Protein AF-A0A9D7MR69-F1 (afdb_monomer_lite)

pLDDT: mean 86.94, std 13.39, range [37.0, 98.44]

Foldseek 3Di:
DVVVVVVVVVVVVVVPPPDPQDDDLPQDDFFAQVCVVVFKNFLDQPPFQGWTWAAQAADPPDPCGPGHTHTDDDPDHTDMDGDRPPDDPDDDDDDDDDDAAQDAAQVWDWDDFDDPDRPWGAFTWIWHDPVQAIWIWTHHGRPHDTDTDPDGDHHDDDDDD

Structure (mmCIF, N/CA/C/O backbone):
data_AF-A0A9D7MR69-F1
#
_entry.id   AF-A0A9D7MR69-F1
#
loop_
_atom_site.group_PDB
_atom_site.id
_atom_site.type_symbol
_atom_site.label_atom_id
_atom_site.label_alt_id
_atom_site.label_comp_id
_atom_site.label_asym_id
_atom_site.label_entity_id
_atom_site.label_seq_id
_atom_site.pdbx_PDB_ins_code
_atom_site.Cartn_x
_atom_site.Cartn_y
_atom_site.Cartn_z
_atom_site.occupancy
_atom_site.B_iso_or_equiv
_atom_site.auth_seq_id
_atom_site.auth_comp_id
_atom_site.auth_asym_id
_atom_site.auth_atom_id
_atom_site.pdbx_PDB_model_num
ATOM 1 N N . MET A 1 1 ? 2.442 -40.154 -34.071 1.00 62.38 1 MET A N 1
ATOM 2 C CA . MET A 1 1 ? 1.728 -38.881 -34.330 1.00 62.38 1 MET A CA 1
ATOM 3 C C . MET A 1 1 ? 1.047 -38.331 -33.072 1.00 62.38 1 MET A C 1
ATOM 5 O O . MET A 1 1 ? 1.290 -37.181 -32.741 1.00 62.38 1 MET A O 1
ATOM 9 N N . THR A 1 2 ? 0.330 -39.140 -32.283 1.00 61.53 2 THR A N 1
ATOM 10 C CA . THR A 1 2 ? -0.351 -38.720 -31.032 1.00 61.53 2 THR A CA 1
ATOM 11 C C . THR A 1 2 ? 0.563 -38.068 -29.980 1.00 61.53 2 THR A C 1
ATOM 13 O O . THR A 1 2 ? 0.176 -37.097 -29.343 1.00 61.53 2 THR A O 1
ATOM 16 N N . ARG A 1 3 ? 1.810 -38.542 -29.837 1.00 60.47 3 ARG A N 1
ATOM 17 C CA . ARG A 1 3 ? 2.796 -37.980 -28.889 1.00 60.47 3 ARG A CA 1
ATOM 18 C C . ARG A 1 3 ? 3.304 -36.582 -29.273 1.00 60.47 3 ARG A C 1
ATOM 20 O O . ARG A 1 3 ? 3.633 -35.802 -28.393 1.00 60.47 3 ARG A O 1
ATOM 27 N N . ILE A 1 4 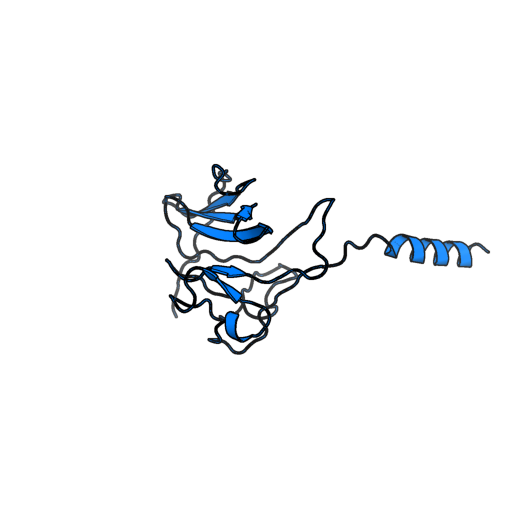? 3.335 -36.263 -30.569 1.00 71.25 4 ILE A N 1
ATOM 28 C CA . ILE A 1 4 ? 3.753 -34.945 -31.079 1.00 71.25 4 ILE A CA 1
ATOM 29 C C . ILE A 1 4 ? 2.615 -33.932 -30.906 1.00 71.25 4 ILE A C 1
ATOM 31 O O . ILE A 1 4 ? 2.862 -32.804 -30.498 1.00 71.25 4 ILE A O 1
ATOM 35 N N . ILE A 1 5 ? 1.364 -34.357 -31.124 1.00 73.62 5 ILE A N 1
ATOM 36 C CA . ILE A 1 5 ? 0.168 -33.529 -30.895 1.00 73.62 5 ILE A CA 1
ATOM 37 C C . ILE A 1 5 ? 0.040 -33.154 -29.411 1.00 73.62 5 ILE A C 1
ATOM 39 O O . ILE A 1 5 ? -0.239 -32.001 -29.101 1.00 73.62 5 ILE A O 1
ATOM 43 N N . LEU A 1 6 ? 0.316 -34.091 -28.494 1.00 66.62 6 LEU A N 1
ATOM 44 C CA . LEU A 1 6 ? 0.280 -33.828 -27.051 1.00 66.62 6 LEU A CA 1
ATOM 45 C C . LEU A 1 6 ? 1.353 -32.811 -26.612 1.00 66.62 6 LEU A C 1
ATOM 47 O O . LEU A 1 6 ? 1.068 -31.936 -25.799 1.00 66.62 6 LEU A O 1
ATOM 51 N N . LEU A 1 7 ? 2.563 -32.884 -27.185 1.00 67.19 7 LEU A N 1
ATOM 52 C CA . LEU A 1 7 ? 3.639 -31.918 -26.924 1.00 67.19 7 LEU A CA 1
ATOM 53 C C . LEU A 1 7 ? 3.315 -30.520 -27.482 1.00 67.19 7 LEU A C 1
ATOM 55 O O . LEU A 1 7 ? 3.587 -29.519 -26.825 1.00 67.19 7 LEU A O 1
ATOM 59 N N . LEU A 1 8 ? 2.706 -30.451 -28.672 1.00 67.44 8 LEU A N 1
ATOM 60 C CA . LEU A 1 8 ? 2.246 -29.194 -29.275 1.00 67.44 8 LEU A CA 1
ATOM 61 C C . LEU A 1 8 ? 1.107 -28.557 -28.469 1.00 67.44 8 LEU A C 1
ATOM 63 O O . LEU A 1 8 ? 1.123 -27.350 -28.257 1.00 67.44 8 LEU A O 1
ATOM 67 N N . MET A 1 9 ? 0.158 -29.348 -27.958 1.00 66.12 9 MET A N 1
ATOM 68 C CA . MET A 1 9 ? -0.896 -28.843 -27.068 1.00 66.12 9 MET A CA 1
ATOM 69 C C . MET A 1 9 ? -0.330 -28.306 -25.745 1.00 66.12 9 MET A C 1
ATOM 71 O O . MET A 1 9 ? -0.799 -27.278 -25.262 1.00 66.12 9 MET A O 1
ATOM 75 N N . LEU A 1 10 ? 0.717 -28.935 -25.198 1.00 63.69 10 LEU A N 1
ATOM 76 C CA . LEU A 1 10 ? 1.398 -28.463 -23.988 1.00 63.69 10 LEU A CA 1
ATOM 77 C C . LEU A 1 10 ? 2.114 -27.113 -24.205 1.00 63.69 10 LEU A C 1
ATOM 79 O O . LEU A 1 10 ? 2.072 -26.261 -23.326 1.00 63.69 10 LEU A O 1
ATOM 83 N N . PHE A 1 11 ? 2.702 -26.888 -25.386 1.00 62.09 11 PHE A N 1
ATOM 84 C CA . PHE A 1 11 ? 3.333 -25.610 -25.765 1.00 62.09 11 PHE A CA 1
ATOM 85 C C . PHE A 1 11 ? 2.329 -24.487 -26.079 1.00 62.09 11 PHE A C 1
ATOM 87 O O . PHE A 1 11 ? 2.648 -23.314 -25.914 1.00 62.09 11 PHE A O 1
ATOM 94 N N . VAL A 1 12 ? 1.114 -24.816 -26.527 1.00 60.12 12 VAL A N 1
ATOM 95 C CA . VAL A 1 12 ? 0.062 -23.813 -26.785 1.00 60.12 12 VAL A CA 1
ATOM 96 C C . VAL A 1 12 ? -0.600 -23.360 -25.476 1.00 60.12 12 VAL A C 1
ATOM 98 O O . VAL A 1 12 ? -0.957 -22.190 -25.345 1.00 60.12 12 VAL A O 1
ATOM 101 N N . LEU A 1 13 ? -0.684 -24.233 -24.466 1.00 55.50 13 LEU A N 1
ATOM 102 C CA . LEU A 1 13 ? -1.231 -23.904 -23.141 1.00 55.50 13 LEU A CA 1
ATOM 103 C C . LEU A 1 13 ? -0.328 -22.980 -22.303 1.00 55.50 13 LEU A C 1
ATOM 105 O O . LEU A 1 13 ? -0.830 -22.283 -21.425 1.00 55.50 13 LEU A O 1
ATOM 109 N N . THR A 1 14 ? 0.979 -22.913 -22.578 1.00 53.38 14 THR A N 1
ATOM 110 C CA . THR A 1 14 ? 1.899 -21.999 -21.871 1.00 53.38 14 THR A CA 1
ATOM 111 C C . THR A 1 14 ? 1.860 -20.561 -22.398 1.00 53.38 14 THR A C 1
ATOM 113 O O . THR A 1 14 ? 2.446 -19.676 -21.782 1.00 53.38 14 THR A O 1
ATOM 116 N N . SER A 1 15 ? 1.140 -20.293 -23.495 1.00 51.12 15 SER A N 1
ATOM 117 C CA . SER A 1 15 ? 1.087 -18.968 -24.139 1.00 51.12 15 SER A CA 1
ATOM 118 C C . SER A 1 15 ? 0.065 -17.982 -23.538 1.00 51.12 15 SER A C 1
ATOM 120 O O . SER A 1 15 ? -0.105 -16.883 -24.060 1.00 51.12 15 SER A O 1
ATOM 122 N N . GLN A 1 16 ? -0.596 -18.335 -22.426 1.00 49.22 16 GLN A N 1
ATOM 123 C CA . GLN A 1 16 ? -1.534 -17.458 -21.700 1.00 49.22 16 GLN A CA 1
ATOM 124 C C . GLN A 1 16 ? -1.125 -17.154 -20.250 1.00 49.22 16 GLN A C 1
ATOM 126 O O . GLN A 1 16 ? -1.960 -16.750 -19.438 1.00 49.22 16 GLN A O 1
ATOM 131 N N . SER A 1 17 ? 0.153 -17.286 -19.891 1.00 53.03 17 SER A N 1
ATOM 132 C CA . SER A 1 17 ? 0.626 -16.661 -18.656 1.00 53.03 17 SER A CA 1
ATOM 133 C C . SER A 1 17 ? 0.541 -15.138 -18.816 1.00 53.03 17 SER A C 1
ATOM 135 O O . SER A 1 17 ? 1.245 -14.537 -19.627 1.00 53.03 17 SER A O 1
ATOM 137 N N . LYS A 1 18 ? -0.341 -14.480 -18.049 1.00 57.72 18 LYS A N 1
ATOM 138 C CA . LYS A 1 18 ? -0.217 -13.032 -17.851 1.00 57.72 18 LYS A CA 1
ATOM 139 C C . LYS A 1 18 ? 1.146 -12.808 -17.201 1.00 57.72 18 LYS A C 1
ATOM 141 O O . LYS A 1 18 ? 1.349 -13.229 -16.067 1.00 57.72 18 LYS A O 1
ATOM 146 N N . SER A 1 19 ? 2.080 -12.219 -17.946 1.00 72.31 19 SER A N 1
ATOM 147 C CA . SER A 1 19 ? 3.408 -11.888 -17.433 1.00 72.31 19 SER A CA 1
ATOM 148 C C . SER A 1 19 ? 3.253 -11.063 -16.163 1.00 72.31 19 SER A C 1
ATOM 150 O O . SER A 1 19 ? 2.504 -10.085 -16.155 1.00 72.31 19 SER A O 1
ATOM 152 N N . GLN A 1 20 ? 3.961 -11.438 -15.101 1.00 86.06 20 GLN A N 1
ATOM 153 C CA . GLN A 1 20 ? 4.199 -10.523 -13.996 1.00 86.06 20 GLN A CA 1
ATOM 154 C C . GLN A 1 20 ? 4.915 -9.302 -14.587 1.00 86.06 20 GLN A C 1
ATOM 156 O O . GLN A 1 20 ? 5.986 -9.435 -15.172 1.00 86.06 20 GLN A O 1
ATOM 161 N N . ILE A 1 21 ? 4.263 -8.141 -14.542 1.00 88.62 21 ILE A N 1
ATOM 162 C CA . ILE A 1 21 ? 4.791 -6.893 -15.123 1.00 88.62 21 ILE A CA 1
ATOM 163 C C . ILE A 1 21 ? 5.508 -6.030 -14.085 1.00 88.62 21 ILE A C 1
ATOM 165 O O . ILE A 1 21 ? 6.219 -5.098 -14.441 1.00 88.62 21 ILE A O 1
ATOM 169 N N . PHE A 1 22 ? 5.297 -6.330 -12.804 1.00 90.88 22 PHE A N 1
ATOM 170 C CA . PHE A 1 22 ? 5.919 -5.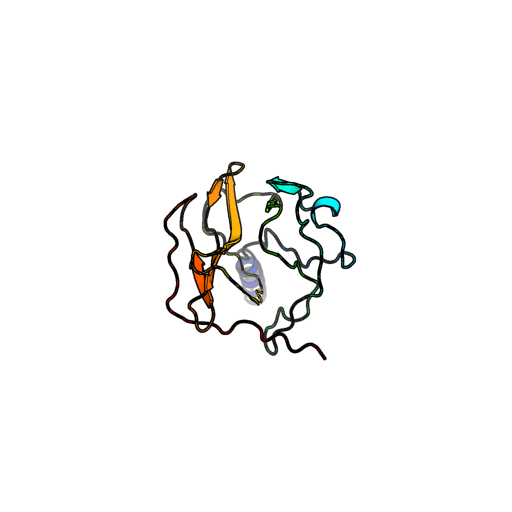652 -11.681 1.00 90.88 22 PHE A CA 1
ATOM 171 C C . PHE A 1 22 ? 6.004 -6.610 -10.489 1.00 90.88 22 PHE A C 1
ATOM 173 O O . PHE A 1 22 ? 5.059 -7.359 -10.225 1.00 90.88 22 PHE A O 1
ATOM 180 N N . SER A 1 23 ? 7.134 -6.582 -9.789 1.00 92.44 23 SER A N 1
ATOM 181 C CA . SER A 1 23 ? 7.354 -7.261 -8.513 1.00 92.44 23 SER A CA 1
ATOM 182 C C . SER A 1 23 ? 8.328 -6.429 -7.700 1.00 92.44 23 SER A C 1
ATOM 184 O O . SER A 1 23 ? 9.275 -5.886 -8.265 1.00 92.44 23 SER A O 1
ATOM 186 N N . GLU A 1 24 ? 8.113 -6.365 -6.395 1.00 94.56 24 GLU A N 1
ATOM 187 C CA . GLU A 1 24 ? 9.027 -5.726 -5.459 1.00 94.56 24 GLU A CA 1
ATOM 188 C C . GLU A 1 24 ? 8.968 -6.499 -4.140 1.00 94.56 24 GLU A C 1
ATOM 190 O O . GLU A 1 24 ? 7.916 -6.553 -3.504 1.00 94.56 24 GLU A O 1
ATOM 195 N N . ASP A 1 25 ? 10.101 -7.093 -3.767 1.00 95.38 25 ASP A N 1
ATOM 196 C CA . ASP A 1 25 ? 10.295 -7.827 -2.508 1.00 95.38 25 ASP A CA 1
ATOM 197 C C . ASP A 1 25 ? 11.196 -7.030 -1.537 1.00 95.38 25 ASP A C 1
ATOM 199 O O . ASP A 1 25 ? 11.605 -7.532 -0.491 1.00 95.38 25 ASP A O 1
ATOM 203 N N . PHE A 1 26 ? 11.543 -5.787 -1.901 1.00 96.50 26 PHE A N 1
ATOM 204 C CA . PHE A 1 26 ? 12.335 -4.833 -1.125 1.00 96.50 26 PHE A CA 1
ATOM 205 C C . PHE A 1 26 ? 13.690 -5.370 -0.645 1.00 96.50 26 PHE A C 1
ATOM 207 O O . PHE A 1 26 ? 14.130 -5.041 0.451 1.00 96.50 26 PHE A O 1
ATOM 214 N N . ILE A 1 27 ? 14.376 -6.168 -1.472 1.00 96.38 27 ILE A N 1
ATOM 215 C CA . ILE A 1 27 ? 15.666 -6.799 -1.139 1.00 96.38 27 ILE A CA 1
ATOM 216 C C . ILE A 1 27 ? 16.801 -5.756 -1.169 1.00 96.38 27 ILE A C 1
ATOM 218 O O . ILE A 1 27 ? 17.648 -5.732 -2.065 1.00 96.38 27 ILE A O 1
ATOM 222 N N . TYR A 1 28 ? 16.814 -4.886 -0.163 1.00 96.31 28 TYR A N 1
ATOM 223 C CA . TYR A 1 28 ? 17.830 -3.868 0.088 1.00 96.31 28 TYR A CA 1
ATOM 224 C C . TYR A 1 28 ? 18.143 -3.827 1.593 1.00 96.31 28 TYR A C 1
ATOM 226 O O . TYR A 1 28 ? 17.380 -4.359 2.395 1.00 96.31 28 TYR A O 1
ATOM 234 N N . PRO A 1 29 ? 19.247 -3.196 2.031 1.00 97.25 29 PRO A N 1
ATOM 235 C CA . PRO A 1 29 ? 19.538 -3.091 3.458 1.00 97.25 29 PRO A CA 1
ATOM 236 C C . PRO A 1 29 ? 18.414 -2.375 4.228 1.00 97.25 29 PRO A C 1
ATOM 238 O O . PRO A 1 29 ? 17.975 -1.295 3.825 1.00 97.25 29 PRO A O 1
ATOM 241 N N . ILE A 1 30 ? 17.992 -2.936 5.366 1.00 97.50 30 ILE A N 1
ATOM 242 C CA . ILE A 1 30 ? 17.006 -2.319 6.270 1.00 97.50 30 ILE A CA 1
ATOM 243 C C . ILE A 1 30 ? 17.437 -0.892 6.642 1.00 97.50 30 ILE A C 1
ATOM 245 O O . ILE A 1 30 ? 18.602 -0.637 6.949 1.00 97.50 30 ILE A O 1
ATOM 249 N N . GLY A 1 31 ? 16.481 0.037 6.627 1.00 96.19 31 GLY A N 1
ATOM 250 C CA . GLY A 1 31 ? 16.693 1.465 6.864 1.00 96.19 31 GLY A CA 1
ATOM 251 C C . GLY A 1 31 ? 17.055 2.265 5.609 1.00 96.19 31 GLY A C 1
ATOM 252 O O . GLY A 1 31 ? 17.086 3.491 5.678 1.00 96.19 31 GLY A O 1
ATOM 253 N N . THR A 1 32 ? 17.287 1.612 4.465 1.00 97.00 32 THR A N 1
ATOM 254 C CA . THR A 1 32 ? 17.535 2.304 3.189 1.00 97.00 32 THR A CA 1
ATOM 255 C C . THR A 1 32 ? 16.250 2.980 2.698 1.00 97.00 32 THR A C 1
ATOM 257 O O . THR A 1 32 ? 15.245 2.282 2.544 1.00 97.00 32 THR A O 1
ATOM 260 N N . PRO A 1 33 ? 16.242 4.297 2.412 1.00 95.94 33 PRO A N 1
ATOM 261 C CA . PRO A 1 33 ? 15.119 4.944 1.733 1.00 95.94 33 PRO A CA 1
ATOM 262 C C . PRO A 1 33 ? 14.930 4.355 0.332 1.00 95.94 33 PRO A C 1
ATOM 264 O O . PRO A 1 33 ? 15.891 4.297 -0.446 1.00 95.94 33 PRO A O 1
ATOM 267 N N . ILE A 1 34 ? 13.714 3.931 -0.019 1.00 96.69 34 ILE A N 1
ATOM 268 C CA . ILE A 1 34 ? 13.476 3.201 -1.276 1.00 96.69 34 ILE A CA 1
ATOM 269 C C . ILE A 1 34 ? 13.768 4.056 -2.512 1.00 96.69 34 ILE A C 1
ATOM 271 O O . ILE A 1 34 ? 14.219 3.530 -3.529 1.00 96.69 34 ILE A O 1
ATOM 275 N N . THR A 1 35 ? 13.649 5.380 -2.406 1.00 96.19 35 THR A N 1
ATOM 276 C CA . THR A 1 35 ? 14.031 6.342 -3.454 1.00 96.19 35 THR A CA 1
ATOM 277 C C . THR A 1 35 ? 15.515 6.303 -3.832 1.00 96.19 35 THR A C 1
ATOM 279 O O . THR A 1 35 ? 15.888 6.742 -4.919 1.00 96.19 35 THR A O 1
ATOM 282 N N . THR A 1 36 ? 16.380 5.740 -2.982 1.00 95.88 36 THR A N 1
ATOM 283 C CA . THR A 1 36 ? 17.824 5.598 -3.256 1.00 95.88 36 THR A CA 1
ATOM 284 C C . THR A 1 36 ? 18.197 4.272 -3.927 1.00 95.88 36 THR A C 1
ATOM 286 O O . THR A 1 36 ? 19.347 4.080 -4.316 1.00 95.88 36 THR A O 1
ATOM 289 N N . THR A 1 37 ? 17.233 3.363 -4.108 1.00 93.50 37 THR A N 1
ATOM 290 C CA . THR A 1 37 ? 17.456 2.017 -4.676 1.00 93.50 37 THR A CA 1
ATOM 291 C C . THR A 1 37 ? 17.502 1.994 -6.206 1.00 93.50 37 THR A C 1
ATOM 293 O O . THR A 1 37 ? 17.909 0.998 -6.799 1.00 93.50 37 THR A O 1
ATOM 296 N N . GLY A 1 38 ? 17.081 3.084 -6.856 1.00 90.38 38 GLY A N 1
ATOM 297 C CA . GLY A 1 38 ? 16.996 3.212 -8.315 1.00 90.38 38 GLY A CA 1
ATOM 298 C C . GLY A 1 38 ? 15.673 2.742 -8.930 1.00 90.38 38 GLY A C 1
ATOM 299 O O . GLY A 1 38 ? 15.400 3.084 -10.078 1.00 90.38 38 GLY A O 1
ATOM 300 N N . ASN A 1 39 ? 14.832 2.026 -8.175 1.00 90.06 39 ASN A N 1
ATOM 301 C CA . ASN A 1 39 ? 13.535 1.527 -8.654 1.00 90.06 39 ASN A CA 1
ATOM 302 C C . ASN A 1 39 ? 12.351 2.429 -8.281 1.00 90.06 39 ASN A C 1
ATOM 304 O O . ASN A 1 39 ? 11.287 2.330 -8.895 1.00 90.06 39 ASN A O 1
ATOM 308 N N . TRP A 1 40 ? 12.532 3.314 -7.302 1.00 94.38 40 TRP A N 1
ATOM 309 C CA . TRP A 1 40 ? 11.494 4.194 -6.773 1.00 94.38 40 TRP A CA 1
ATOM 310 C C . TRP A 1 40 ? 11.917 5.655 -6.863 1.00 94.38 40 TRP A C 1
ATOM 312 O O . TRP A 1 40 ? 13.102 5.988 -6.866 1.00 94.38 40 TRP A O 1
ATOM 322 N N . SER A 1 41 ? 10.941 6.545 -6.955 1.00 93.31 41 SER A N 1
ATOM 323 C CA . SER A 1 41 ? 11.149 7.991 -6.952 1.00 93.31 41 SER A CA 1
ATOM 324 C C . SER A 1 41 ? 10.036 8.670 -6.170 1.00 93.31 41 SER A C 1
ATOM 326 O O . SER A 1 41 ? 8.872 8.287 -6.315 1.00 93.31 41 SER A O 1
ATOM 328 N N . ALA A 1 42 ? 10.389 9.705 -5.408 1.00 92.12 42 ALA A N 1
ATOM 329 C CA . ALA A 1 42 ? 9.415 10.525 -4.703 1.00 92.12 42 ALA A CA 1
ATOM 330 C C . ALA A 1 42 ? 8.491 11.220 -5.710 1.00 92.12 42 ALA A C 1
ATOM 332 O O . ALA A 1 42 ? 8.922 12.055 -6.510 1.00 92.12 42 ALA A O 1
ATOM 333 N N . ALA A 1 43 ? 7.215 10.858 -5.675 1.00 86.94 43 ALA A N 1
ATOM 334 C CA . ALA A 1 43 ? 6.140 11.511 -6.407 1.00 86.94 43 ALA A CA 1
ATOM 335 C C . ALA A 1 43 ? 5.670 12.786 -5.689 1.00 86.94 43 ALA A C 1
ATOM 337 O O . ALA A 1 43 ? 5.269 13.751 -6.343 1.00 86.94 43 ALA A O 1
ATOM 338 N N . SER A 1 44 ? 5.738 12.813 -4.354 1.00 87.06 44 SER A N 1
ATOM 339 C CA . SER A 1 44 ? 5.385 13.976 -3.538 1.00 87.06 44 SER A CA 1
ATOM 340 C C . SER A 1 44 ? 6.249 14.048 -2.272 1.00 87.06 44 SER A C 1
ATOM 342 O O . SER A 1 44 ? 6.779 13.039 -1.824 1.00 87.06 44 SER A O 1
ATOM 344 N N . ALA A 1 45 ? 6.418 15.254 -1.716 1.00 87.56 45 ALA A N 1
ATOM 345 C CA . ALA A 1 45 ? 7.032 15.508 -0.402 1.00 87.56 45 ALA A CA 1
ATOM 346 C C . ALA A 1 45 ? 8.4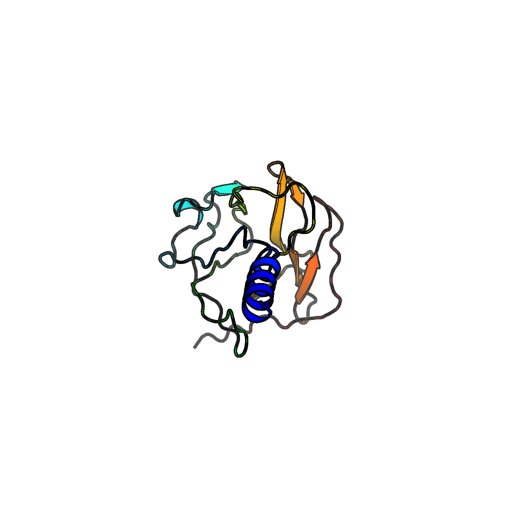01 14.838 -0.114 1.00 87.56 45 ALA A C 1
ATOM 348 O O . ALA A 1 45 ? 8.742 14.623 1.050 1.00 87.56 45 ALA A O 1
ATOM 349 N N . GLY A 1 46 ? 9.205 14.577 -1.155 1.00 88.88 46 GLY A N 1
ATOM 350 C CA . GLY A 1 46 ? 10.474 13.848 -1.057 1.00 88.88 46 GLY A CA 1
ATOM 351 C C . GLY A 1 46 ? 11.390 14.316 0.078 1.00 88.88 46 GLY A C 1
ATOM 352 O O . GLY A 1 46 ? 11.653 15.513 0.234 1.00 88.88 46 GLY A O 1
ATOM 353 N N . GLY A 1 47 ? 11.870 13.360 0.873 1.00 88.06 47 GLY A N 1
ATOM 354 C CA . GLY A 1 47 ? 12.704 13.591 2.054 1.00 88.06 47 GLY A CA 1
ATOM 355 C C . GLY A 1 47 ? 11.926 13.817 3.358 1.00 88.06 47 GLY A C 1
ATOM 356 O O . GLY A 1 47 ? 12.539 13.845 4.426 1.00 88.06 47 GLY A O 1
ATOM 357 N N . THR A 1 48 ? 10.597 13.951 3.308 1.00 91.00 48 THR A N 1
ATOM 358 C CA . THR A 1 48 ? 9.746 14.085 4.504 1.00 91.00 48 THR A CA 1
ATOM 359 C C . THR A 1 48 ? 9.243 12.716 4.941 1.00 91.00 48 THR A C 1
ATOM 361 O O . THR A 1 48 ? 8.503 12.084 4.200 1.00 91.00 48 THR A O 1
ATOM 364 N N . ASN A 1 49 ? 9.604 12.274 6.151 1.00 90.75 49 ASN A N 1
ATOM 365 C CA . ASN A 1 49 ? 9.332 10.916 6.651 1.00 90.75 49 ASN A CA 1
ATOM 366 C C . ASN A 1 49 ? 9.570 9.834 5.577 1.00 90.75 49 ASN A C 1
ATOM 368 O O . ASN A 1 49 ? 8.610 9.173 5.173 1.00 90.75 49 ASN A O 1
ATOM 372 N N . PRO A 1 50 ? 10.825 9.677 5.101 1.00 92.88 50 PRO A N 1
ATOM 373 C CA . PRO A 1 50 ? 11.104 8.838 3.947 1.00 92.88 50 PRO A CA 1
ATOM 374 C C . PRO A 1 50 ? 10.619 7.402 4.111 1.00 92.88 50 PRO A C 1
ATOM 376 O O . PRO A 1 50 ? 10.740 6.825 5.202 1.00 92.88 50 PRO A O 1
ATOM 379 N N . ILE A 1 51 ? 10.125 6.804 3.028 1.00 95.62 51 ILE A N 1
ATOM 380 C CA . ILE A 1 51 ? 9.713 5.402 3.044 1.00 95.62 51 ILE A CA 1
ATOM 381 C C . ILE A 1 51 ? 10.981 4.550 2.995 1.00 95.62 51 ILE A C 1
ATOM 383 O O . ILE A 1 51 ? 11.684 4.468 1.988 1.00 95.62 51 ILE A O 1
ATOM 387 N N . ALA A 1 52 ? 11.297 3.919 4.122 1.00 95.81 52 ALA A N 1
ATOM 388 C CA . ALA A 1 52 ? 12.494 3.107 4.273 1.00 95.81 52 ALA A CA 1
ATOM 389 C C . ALA A 1 52 ? 12.169 1.615 4.337 1.00 95.81 52 ALA A C 1
ATOM 391 O O . ALA A 1 52 ? 11.115 1.203 4.837 1.00 95.81 52 ALA A O 1
ATOM 392 N N . VAL A 1 53 ? 13.123 0.810 3.869 1.00 97.56 53 VAL A N 1
ATOM 393 C CA . VAL A 1 53 ? 13.065 -0.647 3.976 1.00 97.56 53 VAL A CA 1
ATOM 394 C C . VAL A 1 53 ? 12.991 -1.054 5.444 1.00 97.56 53 VAL A C 1
ATOM 396 O O . VAL A 1 53 ? 13.756 -0.582 6.287 1.00 97.56 53 VAL A O 1
ATOM 399 N N . SER A 1 54 ? 12.058 -1.941 5.747 1.00 96.50 54 SER A N 1
ATOM 400 C CA . SER A 1 54 ? 11.787 -2.489 7.071 1.00 96.50 54 SER A CA 1
ATOM 401 C C . SER A 1 54 ? 11.708 -4.012 6.992 1.00 96.50 54 SER A C 1
ATOM 403 O O . SER A 1 54 ? 11.426 -4.518 5.910 1.00 96.50 54 SER A O 1
ATOM 405 N N . PRO A 1 55 ? 11.855 -4.745 8.110 1.00 96.38 55 PRO A N 1
ATOM 406 C CA . PRO A 1 55 ? 11.655 -6.191 8.109 1.00 96.38 55 PRO A CA 1
ATOM 407 C C . PRO A 1 55 ? 10.346 -6.610 7.427 1.00 96.38 55 PRO A C 1
ATOM 409 O O . PRO A 1 55 ? 9.303 -5.975 7.621 1.00 96.38 55 PRO A O 1
ATOM 412 N N . GLY A 1 56 ? 10.415 -7.684 6.641 1.00 94.69 56 GLY A N 1
ATOM 413 C CA . GLY A 1 56 ? 9.274 -8.237 5.915 1.00 94.69 56 GLY A CA 1
ATOM 414 C C . GLY A 1 56 ? 8.169 -8.812 6.809 1.00 94.69 56 GLY A C 1
ATOM 415 O O . GLY A 1 56 ? 8.292 -8.933 8.031 1.00 94.69 56 GLY A O 1
ATOM 416 N N . LEU A 1 57 ? 7.057 -9.194 6.177 1.00 93.81 57 LEU A N 1
ATOM 417 C CA . LEU A 1 57 ? 5.902 -9.778 6.860 1.00 93.81 57 LEU A CA 1
ATOM 418 C C . LEU A 1 57 ? 5.913 -11.310 6.789 1.00 93.81 57 LEU A C 1
ATOM 420 O O . LEU A 1 57 ? 6.224 -11.913 5.762 1.00 93.81 57 LEU A O 1
ATOM 424 N N . THR A 1 58 ? 5.498 -11.942 7.888 1.00 93.69 58 THR A N 1
ATOM 425 C CA . THR A 1 58 ? 5.295 -13.392 7.968 1.00 93.69 58 THR A CA 1
ATOM 426 C C . THR A 1 58 ? 3.841 -13.691 8.318 1.00 93.69 58 THR A C 1
ATOM 428 O O . THR A 1 58 ? 3.366 -13.329 9.392 1.00 93.69 58 THR A O 1
ATOM 431 N N . PHE A 1 59 ? 3.147 -14.386 7.420 1.00 89.12 59 PHE A N 1
ATOM 432 C CA . PHE A 1 59 ? 1.790 -14.888 7.605 1.00 89.12 59 PHE A CA 1
ATOM 433 C C . PHE A 1 59 ? 1.803 -16.414 7.483 1.00 89.12 59 PHE A C 1
ATOM 435 O O . PHE A 1 59 ? 1.924 -16.940 6.372 1.00 89.12 59 PHE A O 1
ATOM 442 N N . PRO A 1 60 ? 1.681 -17.152 8.601 1.00 88.56 60 PRO A N 1
ATOM 443 C CA . PRO A 1 60 ? 1.652 -18.607 8.566 1.00 88.56 60 PRO A CA 1
ATOM 444 C C . PRO A 1 60 ? 0.632 -19.129 7.547 1.00 88.56 60 PRO A C 1
ATOM 446 O O . PRO A 1 60 ? -0.501 -18.657 7.491 1.00 88.56 60 PRO A O 1
ATOM 449 N N . SER A 1 61 ? 1.024 -20.139 6.770 1.00 87.62 61 SER A N 1
ATOM 450 C CA . SER A 1 61 ? 0.205 -20.767 5.716 1.00 87.62 61 SER A CA 1
ATOM 451 C C . SER A 1 61 ? -0.038 -19.934 4.448 1.00 87.62 61 SER A C 1
ATOM 453 O O . SER A 1 61 ? -0.712 -20.422 3.540 1.00 87.62 61 SER A O 1
ATOM 455 N N . TYR A 1 62 ? 0.522 -18.726 4.324 1.00 88.31 62 TYR A N 1
ATOM 456 C CA . TYR A 1 62 ? 0.541 -17.996 3.054 1.00 88.31 62 TYR A CA 1
ATOM 457 C C . TYR A 1 62 ? 1.807 -18.331 2.254 1.00 88.31 62 TYR A C 1
ATOM 459 O O . TYR A 1 62 ? 2.917 -18.218 2.766 1.00 88.31 62 TYR A O 1
ATOM 467 N N . ILE A 1 63 ? 1.657 -18.727 0.985 1.00 87.62 63 ILE A N 1
ATOM 468 C CA . ILE A 1 63 ? 2.780 -19.182 0.143 1.00 87.62 63 ILE A CA 1
ATOM 469 C C . ILE A 1 63 ? 3.820 -18.085 -0.141 1.00 87.62 63 ILE A C 1
ATOM 471 O O . ILE A 1 63 ? 4.986 -18.397 -0.347 1.00 87.62 63 ILE A O 1
ATOM 475 N N . GLY A 1 64 ? 3.411 -16.813 -0.120 1.00 85.75 64 GLY A N 1
ATOM 476 C CA . GLY A 1 64 ? 4.304 -15.660 -0.279 1.00 85.75 64 GLY A CA 1
ATOM 477 C C . GLY A 1 64 ? 4.852 -15.101 1.039 1.00 85.75 64 GLY A C 1
ATOM 478 O O . GLY A 1 64 ? 5.356 -13.985 1.057 1.00 85.75 64 GLY A O 1
ATOM 479 N N . SER A 1 65 ? 4.686 -15.814 2.156 1.00 92.69 65 SER A N 1
ATOM 480 C CA . SER A 1 65 ? 5.120 -15.364 3.482 1.00 92.69 65 SER A CA 1
ATOM 481 C C . SER A 1 65 ? 6.633 -15.474 3.663 1.00 92.69 65 SER A C 1
ATOM 483 O O . SER A 1 65 ? 7.223 -16.482 3.282 1.00 92.69 65 SER A O 1
ATOM 485 N N . GLY A 1 66 ? 7.241 -14.505 4.358 1.00 92.69 66 GLY A N 1
ATOM 486 C CA . GLY A 1 66 ? 8.664 -14.556 4.718 1.00 92.69 66 GLY A CA 1
ATOM 487 C C . GLY A 1 66 ? 9.609 -14.419 3.522 1.00 92.69 66 GLY A C 1
ATOM 488 O O . GLY A 1 66 ? 10.747 -14.880 3.586 1.00 92.69 66 GLY A O 1
ATOM 489 N N . ILE A 1 67 ? 9.124 -13.830 2.427 1.00 94.00 67 ILE A N 1
ATOM 490 C CA . ILE A 1 67 ? 9.920 -13.495 1.248 1.00 94.00 67 ILE A CA 1
ATOM 491 C C . ILE A 1 67 ? 10.296 -12.021 1.341 1.00 94.00 67 ILE A C 1
ATOM 493 O O . ILE A 1 67 ? 9.416 -11.176 1.486 1.00 94.00 67 ILE A O 1
ATOM 497 N N . GLY A 1 68 ? 11.594 -11.744 1.223 1.00 94.94 68 GLY A N 1
ATOM 498 C CA . GLY A 1 68 ? 12.122 -10.387 1.194 1.00 94.94 68 GLY A CA 1
ATOM 499 C C . GLY A 1 68 ? 11.863 -9.591 2.471 1.00 94.94 68 GLY A C 1
ATOM 500 O O . GLY A 1 68 ? 11.602 -10.139 3.546 1.00 94.94 68 GLY A O 1
ATOM 501 N N . ASP A 1 69 ? 11.962 -8.279 2.316 1.00 96.81 69 ASP A N 1
ATOM 502 C CA . ASP A 1 69 ? 11.675 -7.297 3.348 1.00 96.81 69 ASP A CA 1
ATOM 503 C C . ASP A 1 69 ? 10.329 -6.612 3.044 1.00 96.81 69 ASP A C 1
ATOM 505 O O . ASP A 1 69 ? 9.427 -7.181 2.427 1.00 96.81 69 ASP A O 1
ATOM 509 N N . GLY A 1 70 ? 10.130 -5.400 3.539 1.00 95.75 70 GLY A N 1
ATOM 510 C CA . GLY A 1 70 ? 8.965 -4.587 3.236 1.00 95.75 70 GLY A CA 1
ATOM 511 C C . GLY A 1 70 ? 9.268 -3.113 3.420 1.00 95.75 70 GLY A C 1
ATOM 512 O O . GLY A 1 70 ? 10.415 -2.705 3.590 1.00 95.75 70 GLY A O 1
ATOM 513 N N . VAL A 1 71 ? 8.213 -2.310 3.447 1.00 96.12 71 VAL A N 1
ATOM 514 C CA . VAL A 1 71 ? 8.293 -0.905 3.841 1.00 96.12 71 VAL A CA 1
ATOM 515 C C . VAL A 1 71 ? 7.308 -0.630 4.960 1.00 96.12 71 VAL A C 1
ATOM 517 O O . VAL A 1 71 ? 6.203 -1.182 4.993 1.00 96.12 71 VAL A O 1
ATOM 520 N N . ARG A 1 72 ? 7.697 0.252 5.879 1.00 91.81 72 ARG A N 1
ATOM 521 C CA . ARG A 1 72 ? 6.820 0.728 6.945 1.00 91.81 72 ARG A CA 1
ATOM 522 C C . ARG A 1 72 ? 6.452 2.175 6.678 1.00 91.81 72 ARG A C 1
ATOM 524 O O . ARG A 1 72 ? 7.301 3.056 6.724 1.00 91.81 72 ARG A O 1
ATOM 531 N N . MET A 1 73 ? 5.165 2.408 6.465 1.00 91.12 73 MET A N 1
ATOM 532 C CA . MET A 1 73 ? 4.613 3.751 6.339 1.00 91.12 73 MET A CA 1
ATOM 533 C C . MET A 1 73 ? 4.200 4.284 7.712 1.00 91.12 73 MET A C 1
ATOM 535 O O . MET A 1 73 ? 3.807 3.528 8.607 1.00 91.12 73 MET A O 1
ATOM 539 N N . THR A 1 74 ? 4.306 5.598 7.881 1.00 86.31 74 THR A N 1
ATOM 540 C CA . THR A 1 74 ? 3.874 6.314 9.086 1.00 86.31 74 THR A CA 1
ATOM 541 C C . THR A 1 74 ? 2.931 7.452 8.700 1.00 86.31 74 THR A C 1
ATOM 543 O O . THR A 1 74 ? 2.631 7.644 7.525 1.00 86.31 74 THR A O 1
ATOM 546 N N . THR A 1 75 ? 2.398 8.178 9.681 1.00 81.06 75 THR A N 1
ATOM 547 C CA . THR A 1 75 ? 1.480 9.287 9.411 1.00 81.06 75 THR A CA 1
ATOM 548 C C . THR A 1 75 ? 2.214 10.451 8.759 1.00 81.06 75 THR A C 1
ATOM 550 O O . THR A 1 75 ? 3.096 11.031 9.395 1.00 81.06 75 THR A O 1
ATOM 553 N N . THR A 1 76 ? 1.761 10.834 7.562 1.00 81.19 76 THR A N 1
ATOM 554 C CA . THR A 1 76 ? 2.293 11.945 6.758 1.00 81.19 76 THR A CA 1
ATOM 555 C C . THR A 1 76 ? 3.725 11.690 6.292 1.00 81.19 76 THR A C 1
ATOM 557 O O . THR A 1 76 ? 4.604 11.376 7.086 1.00 81.19 76 THR A O 1
ATOM 560 N N . GLY A 1 77 ? 3.999 11.869 5.009 1.00 87.25 77 GLY A N 1
ATOM 561 C CA . GLY A 1 77 ? 5.336 11.671 4.464 1.00 87.25 77 GLY A CA 1
ATOM 562 C C . GLY A 1 77 ? 5.347 11.839 2.960 1.00 87.25 77 GLY A C 1
ATOM 563 O O . GLY A 1 77 ? 4.453 12.480 2.405 1.00 87.25 77 GLY A O 1
ATOM 564 N N . GLU A 1 78 ? 6.364 11.272 2.331 1.00 91.19 78 GLU A N 1
ATOM 565 C CA . GLU A 1 78 ? 6.462 11.182 0.881 1.00 91.19 78 GLU A CA 1
ATOM 566 C C . GLU A 1 78 ? 5.525 10.118 0.303 1.00 91.19 78 GLU A C 1
ATOM 568 O O . GLU A 1 78 ? 5.246 9.093 0.929 1.00 91.19 78 GLU A O 1
ATOM 573 N N . ASP A 1 79 ? 5.047 10.376 -0.913 1.00 90.56 79 ASP A N 1
ATOM 574 C CA . ASP A 1 79 ? 4.499 9.338 -1.777 1.00 90.56 79 ASP A CA 1
ATOM 575 C C . ASP A 1 79 ? 5.611 8.899 -2.726 1.00 90.56 79 ASP A C 1
ATOM 577 O O . ASP A 1 79 ? 6.129 9.728 -3.475 1.00 90.56 79 ASP A O 1
ATOM 581 N N . ASP A 1 80 ? 5.925 7.608 -2.764 1.00 93.50 80 ASP A N 1
ATOM 582 C CA . ASP A 1 80 ? 6.904 7.056 -3.698 1.00 93.50 80 ASP A CA 1
ATOM 583 C C . ASP A 1 80 ? 6.225 6.261 -4.807 1.00 93.50 80 ASP A C 1
ATOM 585 O O . ASP A 1 80 ? 5.243 5.545 -4.602 1.00 93.50 80 ASP A O 1
ATOM 589 N N . SER A 1 81 ? 6.772 6.370 -6.014 1.00 93.00 81 SER A N 1
ATOM 590 C CA . SER A 1 81 ? 6.252 5.687 -7.193 1.00 93.00 81 SER A CA 1
ATOM 591 C C . SER A 1 81 ? 7.350 4.932 -7.927 1.00 93.00 81 SER A C 1
ATOM 593 O O . SER A 1 81 ? 8.489 5.391 -8.027 1.00 93.00 81 SER A O 1
ATOM 595 N N . SER A 1 82 ? 6.984 3.774 -8.468 1.00 92.44 82 SER A N 1
ATOM 596 C CA . SER A 1 82 ? 7.817 3.009 -9.386 1.00 92.44 82 SER A CA 1
ATOM 597 C C . SER A 1 82 ? 7.138 2.915 -10.748 1.00 92.44 82 SER A C 1
ATOM 599 O O . SER A 1 82 ? 5.917 2.763 -10.855 1.00 92.44 82 SER A O 1
ATOM 601 N N . SER A 1 83 ? 7.933 3.031 -11.810 1.00 88.50 83 SER A N 1
ATOM 602 C CA . SER A 1 83 ? 7.433 2.947 -13.180 1.00 88.50 83 SER A CA 1
ATOM 603 C C . SER A 1 83 ? 7.348 1.494 -13.638 1.00 88.50 83 SER A C 1
ATOM 605 O O . SER A 1 83 ? 8.345 0.780 -13.672 1.00 88.50 83 SER A O 1
ATOM 607 N N . ILE A 1 84 ? 6.166 1.074 -14.087 1.00 86.06 84 ILE A N 1
ATOM 608 C CA . ILE A 1 84 ? 5.979 -0.234 -14.722 1.00 86.06 84 ILE A CA 1
ATOM 609 C C . ILE A 1 84 ? 6.407 -0.130 -16.192 1.00 86.06 84 ILE A C 1
ATOM 611 O O . ILE A 1 84 ? 5.693 0.441 -17.025 1.00 86.06 84 ILE A O 1
ATOM 615 N N . VAL A 1 85 ? 7.579 -0.681 -16.519 1.00 77.31 85 VAL A N 1
ATOM 616 C CA . VAL A 1 85 ? 8.062 -0.784 -17.905 1.00 77.31 85 VAL A CA 1
ATOM 617 C C . VAL A 1 85 ? 7.120 -1.714 -18.675 1.00 77.31 85 VAL A C 1
ATOM 619 O O . VAL A 1 85 ? 6.721 -2.754 -18.163 1.00 77.31 85 VAL A O 1
ATOM 622 N N . SER A 1 86 ? 6.734 -1.338 -19.901 1.00 82.25 86 SER A N 1
ATOM 623 C CA . SER A 1 86 ? 5.669 -1.985 -20.700 1.00 82.25 86 SER A CA 1
ATOM 624 C C . SER A 1 86 ? 4.249 -1.881 -20.111 1.00 82.25 86 SER A C 1
ATOM 626 O O . SER A 1 86 ? 3.477 -2.839 -20.105 1.00 82.25 86 SER A O 1
ATOM 628 N N . ARG A 1 87 ? 3.881 -0.674 -19.654 1.00 83.31 87 ARG A N 1
ATOM 629 C CA . ARG A 1 87 ? 2.546 -0.345 -19.131 1.00 83.31 87 ARG A CA 1
ATOM 630 C C . ARG A 1 87 ? 1.410 -0.851 -20.049 1.00 83.31 87 ARG A C 1
ATOM 632 O O . ARG A 1 87 ? 1.315 -0.399 -21.194 1.00 83.31 87 ARG A O 1
ATOM 639 N N . PRO A 1 88 ? 0.509 -1.722 -19.551 1.00 84.06 88 PRO A N 1
ATOM 640 C CA . PRO A 1 88 ? -0.661 -2.160 -20.305 1.00 84.06 88 PRO A CA 1
ATOM 641 C C . PRO A 1 88 ? -1.569 -0.978 -20.661 1.00 84.06 88 PRO A C 1
ATOM 643 O O . PRO A 1 88 ? -1.848 -0.125 -19.820 1.00 84.06 88 PRO A O 1
ATOM 646 N N . ASN A 1 89 ? -2.062 -0.943 -21.899 1.00 85.88 89 ASN A N 1
ATOM 647 C CA . ASN A 1 89 ? -3.010 0.071 -22.382 1.00 85.88 89 ASN A CA 1
ATOM 648 C C . ASN A 1 89 ? -4.434 -0.480 -22.593 1.00 85.88 89 ASN A C 1
ATOM 650 O O . ASN A 1 89 ? -5.319 0.242 -23.044 1.00 85.88 89 ASN A O 1
ATOM 654 N N . SER A 1 90 ? -4.653 -1.760 -22.289 1.00 86.25 90 SER A N 1
ATOM 655 C CA . SER A 1 90 ? -5.937 -2.452 -22.390 1.00 86.25 90 SER A CA 1
ATOM 656 C C . SER A 1 90 ? -5.949 -3.698 -21.493 1.00 86.25 90 SER A C 1
ATOM 658 O O . SER A 1 90 ? -4.904 -4.155 -21.025 1.00 86.25 90 SER A O 1
ATOM 660 N N . GLY A 1 91 ? -7.141 -4.250 -21.247 1.00 86.69 91 GLY A N 1
ATOM 661 C CA . GLY A 1 91 ? -7.336 -5.425 -20.396 1.00 86.69 91 GLY A CA 1
ATOM 662 C C . GLY A 1 91 ? -7.364 -5.113 -18.895 1.00 86.69 91 GLY A C 1
ATOM 663 O O . GLY A 1 91 ? -7.509 -3.969 -18.476 1.00 86.69 91 GLY A O 1
ATOM 664 N N . THR A 1 92 ? -7.266 -6.164 -18.079 1.00 86.38 92 THR A N 1
ATOM 665 C CA . THR A 1 92 ? -7.322 -6.078 -16.610 1.00 86.38 92 THR A CA 1
ATOM 666 C C . THR A 1 92 ? -5.943 -6.295 -16.000 1.00 86.38 92 THR A C 1
ATOM 668 O O . THR A 1 92 ? -5.300 -7.314 -16.288 1.00 86.38 92 THR A O 1
ATOM 671 N N . VAL A 1 93 ? -5.545 -5.371 -15.124 1.00 86.56 93 VAL A N 1
ATOM 672 C CA . VAL A 1 93 ? -4.370 -5.470 -14.251 1.00 86.56 93 VAL A CA 1
ATOM 673 C C . VAL A 1 93 ? -4.820 -5.955 -12.876 1.00 86.56 93 VAL A C 1
ATOM 675 O O . VAL A 1 93 ? -5.844 -5.508 -12.367 1.00 86.56 93 VAL A O 1
ATOM 678 N N . TYR A 1 94 ? -4.052 -6.872 -12.294 1.00 89.88 94 TYR A N 1
ATOM 679 C CA . TYR A 1 94 ? -4.245 -7.360 -10.933 1.00 89.88 94 TYR A CA 1
ATOM 680 C C . TYR A 1 94 ? -3.015 -6.987 -10.109 1.00 89.88 94 TYR A C 1
ATOM 682 O O . TYR A 1 94 ? -1.893 -7.119 -10.597 1.00 89.88 94 TYR A O 1
ATOM 690 N N . SER A 1 95 ? -3.229 -6.537 -8.876 1.00 91.25 95 SER A N 1
ATOM 691 C CA . SER A 1 95 ? -2.180 -6.319 -7.884 1.00 91.25 95 SER A CA 1
ATOM 692 C C . SER A 1 95 ? -2.509 -7.093 -6.611 1.00 91.25 95 SER A C 1
ATOM 694 O O . SER A 1 95 ? -3.674 -7.310 -6.272 1.00 91.25 95 SER A O 1
ATOM 696 N N . SER A 1 96 ? -1.467 -7.530 -5.918 1.00 92.19 96 SER A N 1
ATOM 697 C CA . SER A 1 96 ? -1.559 -8.202 -4.627 1.00 92.19 96 SER A CA 1
ATOM 698 C C . SER A 1 96 ? -0.326 -7.858 -3.813 1.00 92.19 96 SER A C 1
ATOM 700 O O . SER A 1 96 ? 0.771 -7.798 -4.362 1.00 92.19 96 SER A O 1
ATOM 702 N N . PHE A 1 97 ? -0.502 -7.670 -2.515 1.00 93.88 97 PHE A N 1
ATOM 703 C CA . PHE A 1 97 ? 0.573 -7.408 -1.568 1.00 93.88 97 PHE A CA 1
ATOM 704 C C . PHE A 1 97 ? 0.139 -7.896 -0.186 1.00 93.88 97 PHE A C 1
ATOM 706 O O . PHE A 1 97 ? -1.053 -8.056 0.087 1.00 93.88 97 PHE A O 1
ATOM 713 N N . MET A 1 98 ? 1.109 -8.132 0.691 1.00 94.38 98 MET A N 1
ATOM 714 C CA . MET A 1 98 ? 0.845 -8.362 2.108 1.00 94.38 98 MET A CA 1
ATOM 715 C C . MET A 1 98 ? 0.761 -7.018 2.832 1.00 94.38 98 MET A C 1
ATOM 717 O O . MET A 1 98 ? 1.547 -6.117 2.552 1.00 94.38 98 MET A O 1
ATOM 721 N N . VAL A 1 99 ? -0.171 -6.881 3.775 1.00 94.69 99 VAL A N 1
ATOM 722 C CA . VAL A 1 99 ? -0.324 -5.659 4.572 1.00 94.69 99 VAL A CA 1
ATOM 723 C C . VAL A 1 99 ? -0.535 -6.004 6.040 1.00 94.69 99 VAL A C 1
ATOM 725 O O . VAL A 1 99 ? -1.283 -6.919 6.381 1.00 94.69 99 VAL A O 1
ATOM 728 N N . SER A 1 100 ? 0.131 -5.254 6.912 1.00 94.44 100 SER A N 1
ATOM 729 C CA . SER A 1 100 ? -0.068 -5.279 8.357 1.00 94.44 100 SER A CA 1
ATOM 730 C C . SER A 1 100 ? -0.368 -3.861 8.822 1.00 94.44 100 SER A C 1
ATOM 732 O O . SER A 1 100 ? 0.417 -2.946 8.576 1.00 94.44 100 SER A O 1
ATOM 734 N N . VAL A 1 101 ? -1.516 -3.669 9.472 1.00 95.25 101 VAL A N 1
ATOM 735 C CA . VAL A 1 101 ? -1.988 -2.347 9.895 1.00 95.25 101 VAL A CA 1
ATOM 736 C C . VAL A 1 101 ? -1.914 -2.262 11.415 1.00 95.25 101 VAL A C 1
ATOM 738 O O . VAL A 1 101 ? -2.563 -3.038 12.114 1.00 95.25 101 VAL A O 1
ATOM 741 N N . SER A 1 102 ? -1.138 -1.312 11.940 1.00 94.62 102 SER A N 1
ATOM 742 C CA . SER A 1 102 ? -1.062 -1.043 13.387 1.00 94.62 102 SER A CA 1
ATOM 743 C C . SER A 1 102 ? -1.975 0.098 13.843 1.00 94.62 102 SER A C 1
ATOM 745 O O . SER A 1 102 ? -2.301 0.190 15.020 1.00 94.62 102 SER A O 1
ATOM 747 N N . SER A 1 103 ? -2.362 0.983 12.925 1.00 93.94 103 SER A N 1
ATOM 748 C CA . SER A 1 103 ? -3.203 2.153 13.185 1.00 93.94 103 SER A CA 1
ATOM 749 C C . SER A 1 103 ? -3.733 2.713 11.868 1.00 93.94 103 SER A C 1
ATOM 751 O O . SER A 1 103 ? -3.057 2.591 10.850 1.00 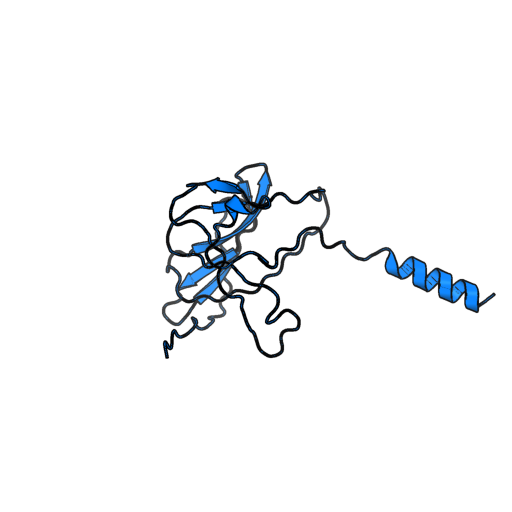93.94 103 SER A O 1
ATOM 753 N N . ALA A 1 104 ? -4.902 3.351 11.901 1.00 95.56 104 ALA A N 1
ATOM 754 C CA . ALA A 1 104 ? -5.459 4.111 10.784 1.00 95.56 104 ALA A CA 1
ATOM 755 C C . ALA A 1 104 ? -6.359 5.241 11.311 1.00 95.56 104 ALA A C 1
ATOM 757 O O . ALA A 1 104 ? -6.953 5.116 12.387 1.00 95.56 104 ALA A O 1
ATOM 758 N N . GLN A 1 105 ? -6.494 6.328 10.560 1.00 95.75 105 GLN A N 1
ATOM 759 C CA . GLN A 1 105 ? -7.419 7.418 10.851 1.00 95.75 105 GLN A CA 1
ATOM 760 C C . GLN A 1 105 ? -8.872 6.981 10.632 1.00 95.75 105 GLN A C 1
ATOM 762 O O . GLN A 1 105 ? -9.171 6.120 9.805 1.00 95.75 105 GLN A O 1
ATOM 767 N N . ALA A 1 106 ? -9.815 7.600 11.346 1.00 96.12 106 ALA A N 1
ATOM 768 C CA . ALA A 1 106 ? -11.246 7.353 11.129 1.00 96.12 106 ALA A CA 1
ATOM 769 C C . ALA A 1 106 ? -11.722 7.857 9.750 1.00 96.12 106 ALA A C 1
ATOM 771 O O . ALA A 1 106 ? -12.635 7.287 9.155 1.00 96.12 106 ALA A O 1
ATOM 772 N N . THR A 1 107 ? -11.077 8.905 9.230 1.00 94.94 107 THR A N 1
ATOM 773 C CA . THR A 1 107 ? -11.299 9.464 7.886 1.00 94.94 107 THR A CA 1
ATOM 774 C C . THR A 1 107 ? -10.682 8.615 6.772 1.00 94.94 107 THR A C 1
ATOM 776 O O . THR A 1 107 ? -11.130 8.704 5.630 1.00 94.94 107 THR A O 1
ATOM 779 N N . GLY A 1 108 ? -9.731 7.744 7.119 1.00 95.12 108 GLY A N 1
ATOM 780 C CA . GLY A 1 108 ? -9.037 6.832 6.218 1.00 95.12 108 GLY A CA 1
ATOM 781 C C . GLY A 1 108 ? -7.685 7.347 5.733 1.00 95.12 108 GLY A C 1
ATOM 782 O O . GLY A 1 108 ? -7.534 8.528 5.438 1.00 95.12 108 GLY A O 1
ATOM 783 N N . ASP A 1 109 ? -6.740 6.419 5.603 1.00 94.44 109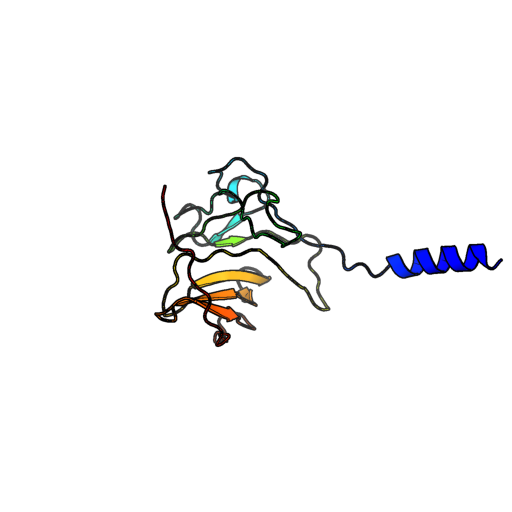 ASP A N 1
ATOM 784 C CA . ASP A 1 109 ? -5.396 6.622 5.062 1.00 94.44 109 ASP A CA 1
ATOM 785 C C . ASP A 1 109 ? -5.233 5.734 3.823 1.00 94.44 109 ASP A C 1
ATOM 787 O O . ASP A 1 109 ? -5.504 4.530 3.900 1.00 94.44 109 ASP A O 1
ATOM 791 N N . TYR A 1 110 ? -4.804 6.290 2.686 1.00 93.81 110 TYR A N 1
ATOM 792 C CA . TYR A 1 110 ? -4.380 5.459 1.555 1.00 93.81 110 TYR A CA 1
ATOM 793 C C . TYR A 1 110 ? -2.902 5.102 1.691 1.00 93.81 110 TYR A C 1
ATOM 795 O O . TYR A 1 110 ? -2.119 5.872 2.234 1.00 93.81 110 TYR A O 1
ATOM 803 N N . PHE A 1 111 ? -2.527 3.929 1.188 1.00 94.31 111 PHE A N 1
ATOM 804 C CA . PHE A 1 111 ? -1.146 3.430 1.266 1.00 94.31 111 PHE A CA 1
ATOM 805 C C . PHE A 1 111 ? -0.682 2.732 -0.022 1.00 94.31 111 PHE A C 1
ATOM 807 O O . PHE A 1 111 ? 0.446 2.264 -0.121 1.00 94.31 111 PHE A O 1
ATOM 814 N N . PHE A 1 112 ? -1.561 2.626 -1.017 1.00 94.94 112 PHE A N 1
ATOM 815 C CA . PHE A 1 112 ? -1.249 2.074 -2.330 1.00 94.94 112 PHE A CA 1
ATOM 816 C C . PHE A 1 112 ? -2.150 2.727 -3.372 1.00 94.94 112 PHE A C 1
ATOM 818 O O . PHE A 1 112 ? -3.323 2.987 -3.097 1.00 94.94 112 PHE A O 1
ATOM 825 N N . ALA A 1 113 ? -1.625 2.943 -4.574 1.00 93.38 113 ALA A N 1
ATOM 826 C CA . ALA A 1 113 ? -2.386 3.416 -5.720 1.00 93.38 113 ALA A CA 1
ATOM 827 C C . ALA A 1 113 ? -1.791 2.894 -7.029 1.00 93.38 113 ALA A C 1
ATOM 829 O O . ALA A 1 113 ? -0.601 2.589 -7.109 1.00 93.38 113 ALA A O 1
ATOM 830 N N . LEU A 1 114 ? -2.608 2.863 -8.079 1.00 91.19 114 LEU A N 1
ATOM 831 C CA . LEU A 1 114 ? -2.136 2.702 -9.450 1.00 91.19 114 LEU A CA 1
ATOM 832 C C . LEU A 1 114 ? -2.270 4.040 -10.175 1.00 91.19 114 LEU A C 1
ATOM 834 O O . LEU A 1 114 ? -3.353 4.612 -10.227 1.00 91.19 114 LEU A O 1
ATOM 838 N N . SER A 1 115 ? -1.189 4.531 -10.777 1.00 86.88 115 SER A N 1
ATOM 839 C CA . SER A 1 115 ? -1.261 5.739 -11.604 1.00 86.88 115 SER A CA 1
ATOM 840 C C . SER A 1 115 ? -1.553 5.396 -13.062 1.00 86.88 115 SER A C 1
ATOM 842 O O . SER A 1 115 ? -0.947 4.492 -13.654 1.00 86.88 115 SER A O 1
ATOM 844 N N . THR A 1 116 ? -2.490 6.129 -13.663 1.00 77.50 116 THR A N 1
ATOM 845 C CA . THR A 1 116 ? -2.716 6.061 -15.108 1.00 77.50 116 THR A CA 1
ATOM 846 C C . THR A 1 116 ? -1.865 7.066 -15.881 1.00 77.50 116 THR A C 1
ATOM 848 O O . THR A 1 116 ? -1.343 6.726 -16.946 1.00 77.50 116 THR A O 1
ATOM 851 N N . THR A 1 117 ? -1.685 8.275 -15.349 1.00 72.50 117 THR A N 1
ATOM 852 C CA . THR A 1 117 ? -0.900 9.360 -15.956 1.00 72.50 117 THR A CA 1
ATOM 853 C C . THR A 1 117 ? -0.377 10.308 -14.879 1.00 72.50 117 THR A C 1
ATOM 855 O O . THR A 1 117 ? -1.173 10.930 -14.176 1.00 72.50 117 THR A O 1
ATOM 858 N N . GLY A 1 118 ? 0.946 10.482 -14.789 1.00 73.88 118 GLY A N 1
ATOM 859 C CA . GLY A 1 118 ? 1.564 11.429 -13.853 1.00 73.88 118 GLY A CA 1
ATOM 860 C C . GLY A 1 118 ? 1.085 11.219 -12.413 1.00 73.88 118 GLY A C 1
ATOM 861 O O . GLY A 1 118 ? 1.159 10.108 -11.892 1.00 73.88 118 GLY A O 1
ATOM 862 N N . ASN A 1 119 ? 0.535 12.276 -11.810 1.00 73.50 119 ASN A N 1
ATOM 863 C CA . ASN A 1 119 ? 0.097 12.305 -10.408 1.00 73.50 119 ASN A CA 1
ATOM 864 C C . ASN A 1 119 ? -1.389 11.929 -10.220 1.00 73.50 119 ASN A C 1
ATOM 866 O O . ASN A 1 119 ? -1.962 12.177 -9.161 1.00 73.50 119 ASN A O 1
ATOM 870 N N . ALA A 1 120 ? -2.049 11.385 -11.248 1.00 84.06 120 ALA A N 1
ATOM 871 C CA . ALA A 1 120 ? -3.410 10.872 -11.116 1.00 84.06 120 ALA A CA 1
ATOM 872 C C . ALA A 1 120 ? -3.369 9.472 -10.489 1.00 84.06 120 ALA A C 1
ATOM 874 O O . ALA A 1 120 ? -3.088 8.484 -11.166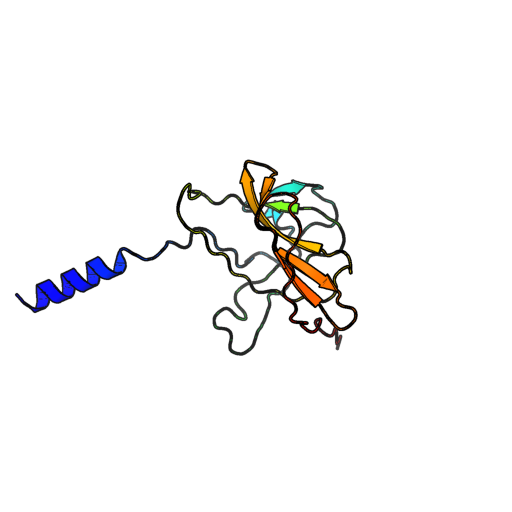 1.00 84.06 120 ALA A O 1
ATOM 875 N N . PHE A 1 121 ? -3.631 9.403 -9.185 1.00 87.19 121 PHE A N 1
ATOM 876 C CA . PHE A 1 121 ? -3.631 8.157 -8.424 1.00 87.19 121 PHE A CA 1
ATOM 877 C C . PHE A 1 121 ? -5.028 7.533 -8.437 1.00 87.19 121 PHE A C 1
ATOM 879 O O . PHE A 1 121 ? -5.899 7.898 -7.640 1.00 87.19 121 PHE A O 1
ATOM 886 N N . ASP A 1 122 ? -5.229 6.583 -9.342 1.00 87.19 122 ASP A N 1
ATOM 887 C CA . ASP A 1 122 ? -6.445 5.788 -9.463 1.00 87.19 122 ASP A CA 1
ATOM 888 C C . ASP A 1 122 ? -6.357 4.518 -8.596 1.00 87.19 122 ASP A C 1
ATOM 890 O O . ASP A 1 122 ? -5.282 4.094 -8.173 1.00 87.19 122 ASP A O 1
ATOM 894 N N . ASN A 1 123 ? -7.499 3.870 -8.345 1.00 89.06 123 ASN A N 1
ATOM 895 C CA . ASN A 1 123 ? -7.568 2.580 -7.637 1.00 89.06 123 ASN A CA 1
ATOM 896 C C . ASN A 1 123 ? -6.774 2.551 -6.321 1.00 89.06 123 ASN A C 1
ATOM 898 O O . ASN A 1 123 ? -6.012 1.620 -6.054 1.00 89.06 123 ASN A O 1
ATOM 902 N N . ARG A 1 124 ? -6.931 3.601 -5.511 1.00 93.69 124 ARG A N 1
ATOM 903 C CA . ARG A 1 124 ? -6.253 3.713 -4.221 1.00 93.69 124 ARG A CA 1
ATOM 904 C C . ARG A 1 124 ? -6.823 2.688 -3.251 1.00 93.69 124 ARG A C 1
ATOM 906 O O . ARG A 1 124 ? -8.039 2.493 -3.222 1.00 93.69 124 ARG A O 1
ATOM 913 N N . VAL A 1 125 ? -5.961 2.086 -2.440 1.00 96.25 125 VAL A N 1
ATOM 914 C CA . VAL A 1 125 ? -6.349 1.212 -1.329 1.00 96.25 125 VAL A CA 1
ATOM 915 C C . VAL A 1 125 ? -6.186 1.981 -0.026 1.00 96.25 125 VAL A C 1
ATOM 917 O O . VAL A 1 125 ? -5.147 2.597 0.213 1.00 96.25 125 VAL A O 1
ATOM 920 N N . TYR A 1 126 ? -7.230 1.931 0.796 1.00 97.12 126 TYR A N 1
ATOM 921 C CA . TYR A 1 126 ? -7.353 2.636 2.062 1.00 97.12 126 TYR A CA 1
ATOM 922 C C . TYR A 1 126 ? -7.466 1.667 3.230 1.00 97.12 126 TYR A C 1
ATOM 924 O O . TYR A 1 126 ? -8.071 0.600 3.104 1.00 97.12 126 TYR A O 1
ATOM 932 N N . ALA A 1 127 ? -6.984 2.101 4.389 1.00 97.38 127 ALA A N 1
ATOM 933 C CA . ALA A 1 127 ? -7.387 1.583 5.687 1.00 97.38 127 ALA A CA 1
ATOM 934 C C . ALA A 1 127 ? -8.058 2.708 6.483 1.00 97.38 127 ALA A C 1
ATOM 936 O O . ALA A 1 127 ? -7.581 3.839 6.476 1.00 97.38 127 ALA A O 1
ATOM 937 N N . ARG A 1 128 ? -9.150 2.414 7.195 1.00 97.56 128 ARG A N 1
ATOM 938 C CA . ARG A 1 128 ? -9.726 3.342 8.184 1.00 97.56 128 ARG A CA 1
ATOM 939 C C . ARG A 1 128 ? -9.979 2.646 9.504 1.00 97.56 128 ARG A C 1
ATOM 941 O O . ARG A 1 128 ? -10.329 1.467 9.510 1.00 97.56 128 ARG A O 1
ATOM 948 N N . SER A 1 129 ? -9.882 3.378 10.608 1.00 97.38 129 SER A N 1
ATOM 949 C CA . SER A 1 129 ? -10.332 2.868 11.904 1.00 97.38 129 SER A CA 1
ATOM 950 C C . SER A 1 129 ? -11.855 2.750 11.941 1.00 97.38 129 SER A C 1
ATOM 952 O O . SER A 1 129 ? -12.572 3.670 11.547 1.00 97.38 129 SER A O 1
ATOM 954 N N . SER A 1 130 ? -12.349 1.623 12.453 1.00 97.19 130 SER A N 1
ATOM 955 C CA . SER A 1 130 ? -13.762 1.423 12.806 1.00 97.19 130 SER A CA 1
ATOM 956 C C . SER A 1 130 ? -14.048 1.702 14.288 1.00 97.19 130 SER A C 1
ATOM 958 O O . SER A 1 130 ? -15.170 1.508 14.748 1.00 97.19 130 SER A O 1
ATOM 960 N N . GLY A 1 131 ? -13.026 2.087 15.061 1.00 95.62 131 GLY A N 1
ATOM 961 C CA . GLY A 1 131 ? -13.061 2.162 16.525 1.00 95.62 131 GLY A CA 1
ATOM 962 C C . GLY A 1 131 ? -12.767 0.831 17.231 1.00 95.62 131 GLY A C 1
ATOM 963 O O . GLY A 1 131 ? -12.218 0.847 18.327 1.00 95.62 131 GLY A O 1
ATOM 964 N N . ALA A 1 132 ? -13.057 -0.313 16.599 1.00 94.25 132 ALA A N 1
ATOM 965 C CA . ALA A 1 132 ? -12.755 -1.655 17.125 1.00 94.25 132 ALA A CA 1
ATOM 966 C C . ALA A 1 132 ? -11.576 -2.349 16.410 1.00 94.25 132 ALA A C 1
ATOM 968 O O . ALA A 1 132 ? -11.043 -3.347 16.888 1.00 94.25 132 ALA A O 1
ATOM 969 N N . GLY A 1 133 ? -11.183 -1.831 15.250 1.00 96.88 133 GLY A N 1
ATOM 970 C CA . GLY A 1 133 ? -10.160 -2.379 14.372 1.00 96.88 133 GLY A CA 1
ATOM 971 C C . GLY A 1 133 ? -10.040 -1.495 13.138 1.00 96.88 133 GLY A C 1
ATOM 972 O O . GLY A 1 133 ? -10.267 -0.284 13.229 1.00 96.88 133 GLY A O 1
ATOM 973 N N . PHE A 1 134 ? -9.762 -2.086 11.980 1.00 97.81 134 PHE A N 1
ATOM 974 C CA . PHE A 1 134 ? -9.759 -1.369 10.711 1.00 97.81 134 PHE A CA 1
ATOM 975 C C . PHE A 1 134 ? -10.631 -2.021 9.645 1.00 97.81 134 PHE A C 1
ATOM 977 O O . PHE A 1 134 ? -10.892 -3.220 9.668 1.00 97.81 134 PHE A O 1
ATOM 984 N N . GLN A 1 135 ? -11.068 -1.204 8.696 1.00 98.44 135 GLN A N 1
ATOM 985 C CA . GLN A 1 135 ? -11.719 -1.628 7.461 1.00 98.44 135 GLN A CA 1
ATOM 986 C C . GLN A 1 135 ? -10.829 -1.258 6.282 1.00 98.44 135 GLN A C 1
ATOM 988 O O . GLN A 1 135 ? -10.161 -0.220 6.313 1.00 98.44 135 GLN A O 1
ATOM 993 N N . LEU A 1 136 ? -10.853 -2.084 5.240 1.00 98.12 136 LEU A N 1
ATOM 994 C CA . LEU A 1 136 ? -10.193 -1.787 3.974 1.00 98.12 136 LEU A CA 1
ATOM 995 C C . LEU A 1 136 ? -11.181 -1.150 3.002 1.00 98.12 136 LEU A C 1
ATOM 997 O O . LEU A 1 136 ? -12.368 -1.478 2.999 1.00 98.12 136 LEU A O 1
ATOM 1001 N N . GLY A 1 137 ? -10.694 -0.231 2.177 1.00 97.38 137 GLY A N 1
ATOM 1002 C CA . GLY A 1 137 ? -11.506 0.424 1.162 1.00 97.38 137 GLY A CA 1
ATOM 1003 C C . GLY A 1 137 ? -10.750 0.679 -0.127 1.00 97.38 137 GLY A C 1
ATOM 1004 O O . GLY A 1 137 ? -9.522 0.650 -0.151 1.00 97.38 137 GLY A O 1
ATOM 1005 N N . ILE A 1 138 ? -11.496 0.925 -1.201 1.00 95.94 138 ILE A N 1
ATOM 1006 C CA . ILE A 1 138 ? -10.935 1.227 -2.518 1.00 95.94 138 ILE A CA 1
ATOM 1007 C C . ILE A 1 138 ? -11.645 2.400 -3.193 1.00 95.94 138 ILE A C 1
ATOM 1009 O O . ILE A 1 138 ? -12.859 2.588 -3.042 1.00 95.94 138 ILE A O 1
ATOM 1013 N N . THR A 1 139 ? -10.910 3.157 -4.002 1.00 95.00 139 THR A N 1
ATOM 1014 C CA . THR A 1 139 ? -11.497 4.053 -5.012 1.00 95.00 139 THR A CA 1
ATOM 1015 C C . THR A 1 139 ? -11.484 3.388 -6.384 1.00 95.00 139 THR A C 1
ATOM 1017 O O . THR A 1 139 ? -10.748 2.436 -6.614 1.00 95.00 139 THR A O 1
ATOM 1020 N N . LYS A 1 140 ? -12.326 3.861 -7.309 1.00 88.88 140 LYS A N 1
ATOM 1021 C CA . LYS A 1 140 ? -12.362 3.374 -8.706 1.00 88.88 140 LYS A CA 1
ATOM 1022 C C . LYS A 1 140 ? -11.934 4.434 -9.730 1.00 88.88 140 LYS A C 1
ATOM 1024 O O . LYS A 1 140 ? -11.995 4.181 -10.927 1.00 88.88 140 LYS A O 1
ATOM 1029 N N . ALA A 1 141 ? -11.538 5.613 -9.254 1.00 88.38 141 ALA A N 1
ATOM 1030 C CA . ALA A 1 141 ? -11.011 6.729 -10.035 1.00 88.38 141 ALA A CA 1
ATOM 1031 C C . ALA A 1 141 ? -10.256 7.695 -9.104 1.00 88.38 141 ALA A C 1
ATOM 1033 O O . ALA A 1 141 ? -10.422 7.631 -7.878 1.00 88.38 141 ALA A O 1
ATOM 1034 N N . ASN A 1 142 ? -9.450 8.578 -9.688 1.00 89.44 142 ASN A N 1
ATOM 1035 C CA . ASN A 1 142 ? -8.738 9.637 -8.985 1.00 89.44 142 ASN A CA 1
ATOM 1036 C C . ASN A 1 142 ? -9.700 10.518 -8.169 1.00 89.44 142 ASN A C 1
ATOM 1038 O O . ASN A 1 142 ? -10.710 10.984 -8.694 1.00 89.44 142 ASN A O 1
ATOM 1042 N N . GLU A 1 143 ? -9.382 10.729 -6.889 1.00 86.88 143 GLU A N 1
ATOM 1043 C CA . GLU A 1 143 ? -10.184 11.521 -5.935 1.00 86.88 143 GLU A CA 1
ATOM 1044 C C . GLU A 1 143 ? -11.671 11.109 -5.824 1.00 86.88 143 GLU A C 1
ATOM 1046 O O . GLU A 1 143 ? -12.535 11.908 -5.463 1.00 86.88 143 GLU A O 1
ATOM 1051 N N . ALA A 1 144 ? -12.002 9.851 -6.135 1.00 91.69 144 ALA A N 1
ATOM 1052 C CA . ALA A 1 144 ? -13.363 9.342 -5.995 1.00 91.69 144 ALA A CA 1
ATOM 1053 C C . ALA A 1 144 ? -13.729 9.028 -4.534 1.00 91.69 144 ALA A C 1
ATOM 1055 O O . ALA A 1 144 ? -12.873 8.836 -3.673 1.00 91.69 144 ALA A O 1
ATOM 1056 N N . THR A 1 145 ? -15.029 8.883 -4.264 1.00 94.69 145 THR A N 1
ATOM 1057 C CA . THR A 1 145 ? -15.519 8.391 -2.970 1.00 94.69 145 THR A CA 1
ATOM 1058 C C . THR A 1 145 ? -14.989 6.984 -2.679 1.00 94.69 145 THR A C 1
ATOM 1060 O O . THR A 1 145 ? -15.100 6.077 -3.510 1.00 94.69 145 THR A O 1
ATOM 1063 N N . VAL A 1 146 ? -14.436 6.798 -1.479 1.00 97.06 146 VAL A N 1
ATOM 1064 C CA . VAL A 1 146 ? -13.901 5.510 -1.025 1.00 97.06 146 VAL A CA 1
ATOM 1065 C C . VAL A 1 146 ? -15.043 4.552 -0.689 1.00 97.06 146 VAL A C 1
ATOM 1067 O O . VAL A 1 146 ? -15.940 4.884 0.088 1.00 97.06 146 VAL A O 1
ATOM 1070 N N . ASN A 1 147 ? -14.991 3.343 -1.244 1.00 96.81 147 ASN A N 1
ATOM 1071 C CA . ASN A 1 147 ? -15.903 2.254 -0.906 1.00 96.81 147 ASN A CA 1
ATOM 1072 C C . ASN A 1 147 ? -15.206 1.336 0.094 1.00 96.81 147 ASN A C 1
ATOM 1074 O O . ASN A 1 147 ? -14.237 0.673 -0.271 1.00 96.81 147 ASN A O 1
ATOM 1078 N N . TYR A 1 148 ? -15.685 1.309 1.335 1.00 97.62 148 TYR A N 1
ATOM 1079 C CA . TYR A 1 148 ? -15.147 0.442 2.382 1.00 97.62 148 TYR A CA 1
ATOM 1080 C C . TYR A 1 148 ? -15.912 -0.874 2.453 1.00 97.62 148 TYR A C 1
ATOM 1082 O O . TYR A 1 148 ? -17.145 -0.879 2.441 1.00 97.62 148 TYR A O 1
ATOM 1090 N N . ASP A 1 149 ? -15.174 -1.971 2.579 1.00 96.38 149 ASP A N 1
ATOM 1091 C CA . ASP A 1 149 ? -15.745 -3.257 2.951 1.00 96.38 149 ASP A CA 1
ATOM 1092 C C . ASP A 1 149 ? -16.203 -3.212 4.425 1.00 96.38 149 ASP A C 1
ATOM 1094 O O . ASP A 1 149 ? -15.512 -2.625 5.268 1.00 96.38 149 ASP A O 1
ATOM 1098 N N . PRO A 1 150 ? -17.372 -3.782 4.773 1.00 96.62 150 PRO A N 1
ATOM 1099 C CA . PRO A 1 150 ? -17.871 -3.742 6.144 1.00 96.62 150 PRO A CA 1
ATOM 1100 C C . PRO A 1 150 ? -17.048 -4.597 7.121 1.00 96.62 150 PRO A C 1
ATOM 1102 O O . PRO A 1 150 ? -17.151 -4.372 8.330 1.00 96.62 150 PRO A O 1
ATOM 1105 N N . THR A 1 151 ? -16.239 -5.545 6.638 1.00 98.19 151 THR A N 1
ATOM 1106 C CA . THR A 1 151 ? -15.427 -6.444 7.468 1.00 98.19 151 THR A CA 1
ATOM 1107 C C . THR A 1 151 ? -14.432 -5.657 8.312 1.00 98.19 151 THR A C 1
ATOM 1109 O O . THR A 1 151 ? -13.616 -4.895 7.795 1.00 98.19 151 THR A O 1
ATOM 1112 N N . VAL A 1 152 ? -14.481 -5.868 9.628 1.00 97.94 152 VAL A N 1
ATOM 1113 C CA . VAL A 1 152 ? -13.536 -5.269 10.574 1.00 97.94 152 VAL A CA 1
ATOM 1114 C C . VAL A 1 152 ? -12.415 -6.260 10.860 1.00 97.94 152 VAL A C 1
ATOM 1116 O O . VAL A 1 152 ? -12.639 -7.313 11.454 1.00 97.94 152 VAL A O 1
ATOM 1119 N N . TYR A 1 153 ? -11.204 -5.893 10.461 1.00 96.69 153 TYR A N 1
ATOM 1120 C CA . TYR A 1 153 ? -9.968 -6.595 10.778 1.00 96.69 153 TYR A CA 1
ATOM 1121 C C . TYR A 1 153 ? -9.363 -6.050 12.074 1.00 96.69 153 TYR A C 1
ATOM 1123 O O . TYR A 1 153 ? -9.527 -4.877 12.414 1.00 96.69 153 TYR A O 1
ATOM 1131 N N . SER A 1 154 ? -8.634 -6.886 12.806 1.00 96.00 154 SER A N 1
ATOM 1132 C CA . SER A 1 154 ? -7.911 -6.456 14.004 1.00 96.00 154 SER A CA 1
ATOM 1133 C C . SER A 1 154 ? -6.622 -5.735 13.625 1.00 96.00 154 SER A C 1
ATOM 1135 O O . SER A 1 154 ? -5.867 -6.230 12.793 1.00 96.00 154 SER A O 1
ATOM 1137 N N . PHE A 1 155 ? -6.331 -4.607 14.276 1.00 94.81 155 PHE A N 1
ATOM 1138 C CA . PHE A 1 155 ? -4.988 -4.032 14.218 1.00 94.81 155 PHE A CA 1
ATOM 1139 C C . PHE A 1 155 ? -3.958 -5.026 14.760 1.00 94.81 155 PHE A C 1
ATOM 1141 O O . PHE A 1 155 ? -4.258 -5.814 15.661 1.00 94.81 155 PHE A O 1
ATOM 1148 N N . LEU A 1 156 ? -2.730 -4.955 14.247 1.00 86.44 156 LEU A N 1
ATOM 1149 C CA . LEU A 1 156 ? -1.619 -5.696 14.823 1.00 86.44 156 LEU A CA 1
ATOM 1150 C C . LEU A 1 156 ? -1.421 -5.234 16.276 1.00 86.44 156 LEU A C 1
ATOM 1152 O O . LEU A 1 156 ? -1.120 -4.063 16.525 1.00 86.44 156 LEU A O 1
ATOM 1156 N N . SER A 1 157 ? -1.581 -6.143 17.240 1.00 64.69 157 SER A N 1
ATOM 1157 C CA . SER A 1 157 ? -1.259 -5.848 18.633 1.00 64.69 157 SER A CA 1
ATOM 1158 C C . SER A 1 157 ? 0.255 -5.726 18.761 1.00 64.69 157 SER A C 1
ATOM 1160 O O . SER A 1 157 ? 0.974 -6.716 18.633 1.00 64.69 157 SER A O 1
ATOM 1162 N N . HIS A 1 158 ? 0.756 -4.519 19.008 1.00 51.09 158 HIS A N 1
ATOM 1163 C CA . HIS A 1 158 ? 2.148 -4.336 19.399 1.00 51.09 158 HIS A CA 1
ATOM 1164 C C . HIS A 1 158 ? 2.362 -4.987 20.773 1.00 51.09 158 HIS A C 1
ATOM 1166 O O . HIS A 1 158 ? 2.025 -4.400 21.798 1.00 51.09 158 HIS A O 1
ATOM 1172 N N . THR A 1 159 ? 2.922 -6.194 20.812 1.00 39.94 159 THR A N 1
ATOM 1173 C CA . THR A 1 159 ? 3.594 -6.709 22.009 1.00 39.94 159 THR A CA 1
ATOM 1174 C C . THR A 1 159 ? 5.086 -6.588 21.765 1.00 39.94 159 THR A C 1
ATOM 1176 O O . THR A 1 159 ? 5.682 -7.439 21.110 1.00 39.94 159 THR A O 1
ATOM 1179 N N . TRP A 1 160 ? 5.677 -5.497 22.243 1.00 39.94 160 TRP A N 1
ATOM 1180 C CA . TRP A 1 160 ? 7.121 -5.437 22.419 1.00 39.94 160 TRP A CA 1
ATOM 1181 C C . TRP A 1 160 ? 7.485 -6.426 23.534 1.00 39.94 160 TRP A C 1
ATOM 1183 O O . TRP A 1 160 ? 7.019 -6.265 24.664 1.00 39.94 160 TRP A O 1
ATOM 1193 N N . LEU A 1 161 ? 8.252 -7.463 23.196 1.00 37.00 161 LEU A N 1
ATOM 1194 C CA . LEU A 1 161 ? 9.130 -8.155 24.139 1.00 37.00 161 LEU A CA 1
ATOM 1195 C C . LEU A 1 161 ? 10.541 -7.606 23.949 1.00 37.00 161 LEU A C 1
ATOM 1197 O O . LEU A 1 161 ? 10.904 -7.366 22.774 1.00 37.00 161 LEU A O 1
#

Sequence (161 aa):
MTRIILLLMLFVLTSQSKSQIFSEDFIYPIGTPITTTGNWSAASAGGTNPIAVSPGLTFPSYIGSGIGDGVRMTTTGEDDSSSIVSRPNSGTVYSSFMVSVSSAQATGDYFFALSTTGNAFDNRVYARSSGAGFQLGITKANEATVNYDPTVYSFLSHTWL

Radius of gyration: 19.28 Å; chains: 1; bounding box: 37×54×58 Å

Secondary structure (DSSP, 8-state):
-HHHHHHHHHHHHGGG-----------S-TT-BGGGSSS-EEEESTTSS--BEEPPP--TT-TTTT-S-EE---SS--EEE---TT--SSS----------S---SS-EEEEEEEEETTEEEEEEEEEE-SSSEEEEE-SSTTPPPEE-S--BPPP-----